Protein AF-V6LP10-F1 (afdb_monomer_lite)

Secondary structure (DSSP, 8-state):
-------GGGB-TTT--B-SSSEEE-TTS-EEEHHHHHHHHHTT--B-TTT--BSS-HHHHTTT-----THHHHHHHHHHHHHHS-HHHHHHTT-HHHHHHHHHHS---

InterPro domains:
  IPR001841 Zinc finger, RING-type [PF13639] (10-52)
  IPR001841 Zinc finger, RING-type [PS50089] (12-52)
  IPR001841 Zinc finger, RING-type [SM00184] (12-51)
  IPR013083 Zinc finger, RING/FYVE/PHD-type [G3DSA:3.30.40.10] (3-105)

Foldseek 3Di:
DDDPPVVQLQAAPQPRHGVPDQWDAAPVRRIHHPVSVVVCVVVPHQADPPPRHGSDDPVVVCVVPVPPPPVVPLLVVQVVVLVVDDPVVQVVCPHSVNSSVVSVPPPDD

pLDDT: mean 78.38, std 16.07, range [41.03, 95.56]

Radius of gyration: 26.58 Å; chains: 1; bounding box: 74×22×70 Å

Organism: NCBI:txid348837

Structure (mmCIF, N/CA/C/O backbone):
data_AF-V6LP10-F1
#
_entry.id   AF-V6LP10-F1
#
loop_
_atom_site.group_PDB
_atom_site.id
_atom_site.type_symbol
_atom_site.label_atom_id
_atom_site.label_alt_id
_atom_site.label_comp_id
_atom_site.label_asym_id
_atom_site.label_entity_id
_atom_site.label_seq_id
_atom_site.pdbx_PDB_ins_code
_atom_site.Cartn_x
_atom_site.Cartn_y
_atom_site.Cartn_z
_atom_site.occupancy
_atom_site.B_iso_or_equiv
_atom_site.auth_seq_id
_atom_site.auth_comp_id
_atom_site.auth_asym_id
_atom_site.auth_atom_id
_atom_site.pdbx_PDB_model_num
ATOM 1 N N . MET A 1 1 ? 40.136 0.934 -28.989 1.00 41.03 1 MET A N 1
ATOM 2 C CA . MET A 1 1 ? 39.344 -0.080 -28.268 1.00 41.03 1 MET A CA 1
ATOM 3 C C . MET A 1 1 ? 38.474 0.694 -27.298 1.00 41.03 1 MET A C 1
ATOM 5 O O . MET A 1 1 ? 38.979 1.124 -26.271 1.00 41.03 1 MET A O 1
ATOM 9 N N . GLY A 1 2 ? 37.255 1.037 -27.722 1.00 50.66 2 GLY A N 1
ATOM 10 C CA . GLY A 1 2 ? 36.300 1.736 -26.868 1.00 50.66 2 GLY A CA 1
ATOM 11 C C . GLY A 1 2 ? 35.814 0.748 -25.823 1.00 50.66 2 GLY A C 1
ATOM 12 O O . GLY A 1 2 ? 35.303 -0.306 -26.181 1.00 50.66 2 GLY A O 1
ATOM 13 N N . GLN A 1 3 ? 36.087 1.028 -24.557 1.00 47.34 3 GLN A N 1
ATOM 14 C CA . GLN A 1 3 ? 35.395 0.352 -23.476 1.00 47.34 3 GLN A CA 1
ATOM 15 C C . GLN A 1 3 ? 34.146 1.184 -23.231 1.00 47.34 3 GLN A C 1
ATOM 17 O O . GLN A 1 3 ? 34.219 2.247 -22.617 1.00 47.34 3 GLN A O 1
ATOM 22 N N . ASP A 1 4 ? 33.036 0.731 -23.807 1.00 50.53 4 ASP A N 1
ATOM 23 C CA . ASP A 1 4 ? 31.702 1.152 -23.418 1.00 50.53 4 ASP A CA 1
ATOM 24 C C . ASP A 1 4 ? 31.568 0.907 -21.917 1.00 50.53 4 ASP A C 1
ATOM 26 O O . ASP A 1 4 ? 31.460 -0.224 -21.439 1.00 50.53 4 ASP A O 1
ATOM 30 N N . ILE A 1 5 ? 31.642 1.993 -21.157 1.00 57.25 5 ILE A N 1
ATOM 31 C CA . ILE A 1 5 ? 31.287 2.024 -19.746 1.00 57.25 5 ILE A CA 1
ATOM 32 C C . ILE A 1 5 ? 29.755 2.024 -19.730 1.00 57.25 5 ILE A C 1
ATOM 34 O O . ILE A 1 5 ? 29.112 3.041 -19.486 1.00 57.25 5 ILE A O 1
ATOM 38 N N . SER A 1 6 ? 29.149 0.904 -20.127 1.00 53.31 6 SER A N 1
ATOM 39 C CA . SER A 1 6 ? 27.707 0.712 -20.036 1.00 53.31 6 SER A CA 1
ATOM 40 C C . SER A 1 6 ? 27.376 0.590 -18.557 1.00 53.31 6 SER A C 1
ATOM 42 O O . SER A 1 6 ? 27.462 -0.496 -17.981 1.00 53.31 6 SER A O 1
ATOM 44 N N . ASN A 1 7 ? 27.076 1.730 -17.936 1.00 51.62 7 ASN A N 1
ATOM 45 C CA . ASN A 1 7 ? 26.628 1.845 -16.558 1.00 51.62 7 ASN A CA 1
ATOM 46 C C . ASN A 1 7 ? 25.262 1.142 -16.444 1.00 51.62 7 ASN A C 1
ATOM 48 O O . ASN A 1 7 ? 24.214 1.773 -16.482 1.00 51.62 7 ASN A O 1
ATOM 52 N N . SER A 1 8 ? 25.272 -0.194 -16.378 1.00 56.53 8 SER A N 1
ATOM 53 C CA . SER A 1 8 ? 24.065 -1.039 -16.329 1.00 56.53 8 SER A CA 1
ATOM 54 C C . SER A 1 8 ? 23.235 -0.818 -15.059 1.00 56.53 8 SER A C 1
ATOM 56 O O . SER A 1 8 ? 22.155 -1.385 -14.928 1.00 56.53 8 SER A O 1
ATOM 58 N N . ASP A 1 9 ? 23.723 0.018 -14.142 1.00 63.06 9 ASP A N 1
ATOM 59 C CA . ASP A 1 9 ? 23.013 0.465 -12.947 1.00 63.06 9 ASP A CA 1
ATOM 60 C C . ASP A 1 9 ? 21.968 1.559 -13.244 1.00 63.06 9 ASP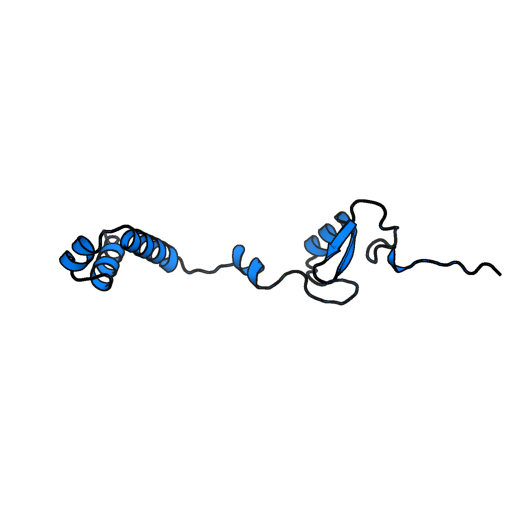 A C 1
ATOM 62 O O . ASP A 1 9 ? 21.118 1.835 -12.394 1.00 63.06 9 ASP A O 1
ATOM 66 N N . ASP A 1 10 ? 21.991 2.147 -14.448 1.00 79.06 10 ASP A N 1
ATOM 67 C CA . ASP A 1 10 ? 21.068 3.213 -14.859 1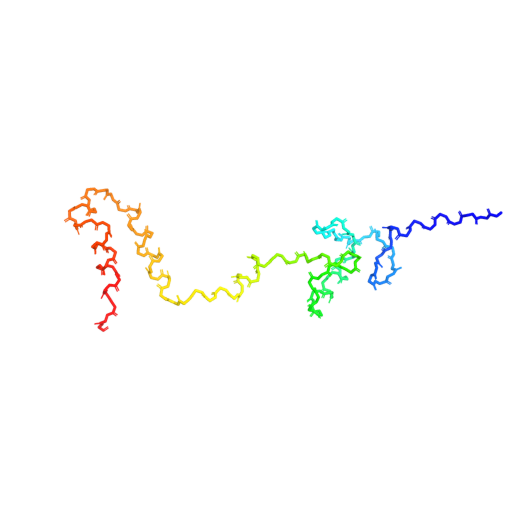.00 79.06 10 ASP A CA 1
ATOM 68 C C . ASP A 1 10 ? 19.941 2.725 -15.782 1.00 79.06 10 ASP A C 1
ATOM 70 O O . ASP A 1 10 ? 19.125 3.530 -16.220 1.00 79.06 10 ASP A O 1
ATOM 74 N N . ASN A 1 11 ? 19.840 1.426 -16.078 1.00 90.00 11 ASN A N 1
ATOM 75 C CA . ASN A 1 11 ? 18.733 0.874 -16.865 1.00 90.00 11 ASN A CA 1
ATOM 76 C C . ASN A 1 11 ? 17.663 0.252 -15.964 1.00 90.00 11 ASN A C 1
ATOM 78 O O . ASN A 1 11 ? 17.954 -0.445 -14.990 1.00 90.00 11 ASN A O 1
ATOM 82 N N . CYS A 1 12 ? 16.395 0.443 -16.318 1.00 92.19 12 CYS A N 1
ATOM 83 C CA . CYS A 1 12 ? 15.301 -0.227 -15.646 1.00 92.19 12 CYS A CA 1
ATOM 84 C C . CYS A 1 12 ? 15.300 -1.723 -16.013 1.00 92.19 12 CYS A C 1
ATOM 86 O O . CYS A 1 12 ? 15.182 -2.061 -17.187 1.00 92.19 12 CYS A O 1
ATOM 88 N N . PRO A 1 13 ? 15.329 -2.652 -15.042 1.00 90.69 13 PRO A N 1
ATOM 89 C CA . PRO A 1 13 ? 15.312 -4.097 -15.292 1.00 90.69 13 PRO A CA 1
ATOM 90 C C . PRO A 1 13 ? 13.985 -4.624 -15.867 1.00 90.69 13 PRO A C 1
ATOM 92 O O . PRO A 1 13 ? 13.897 -5.809 -16.177 1.00 90.69 13 PRO A O 1
ATOM 95 N N . ILE A 1 14 ? 12.942 -3.788 -15.946 1.00 91.56 14 ILE A N 1
ATOM 96 C CA . ILE A 1 14 ? 11.606 -4.180 -16.417 1.00 91.56 14 ILE A CA 1
ATOM 97 C C . ILE A 1 14 ? 11.454 -3.873 -17.912 1.00 91.56 14 ILE A C 1
ATOM 99 O O . ILE A 1 14 ? 11.148 -4.778 -18.682 1.00 91.56 14 ILE A O 1
ATOM 103 N N . CYS A 1 15 ? 11.701 -2.628 -18.331 1.00 93.06 15 CYS A N 1
ATOM 104 C CA . CYS A 1 15 ? 11.588 -2.207 -19.734 1.00 93.06 15 CYS A CA 1
ATOM 105 C C . CYS A 1 15 ? 12.931 -2.139 -20.482 1.00 93.06 15 CYS A C 1
ATOM 107 O O . CYS A 1 15 ? 12.935 -2.007 -21.700 1.00 93.06 15 CYS A O 1
ATOM 109 N N . LEU A 1 16 ? 14.062 -2.255 -19.773 1.00 90.56 16 LEU A N 1
ATOM 110 C CA . LEU A 1 16 ? 15.435 -2.139 -20.291 1.00 90.56 16 LEU A CA 1
ATOM 111 C C . LEU A 1 16 ? 15.826 -0.735 -20.797 1.00 90.56 16 LEU A C 1
ATOM 113 O O . LEU A 1 16 ? 16.900 -0.563 -21.371 1.00 90.56 16 LEU A O 1
ATOM 117 N N . GLU A 1 17 ? 15.013 0.288 -20.526 1.00 91.62 17 GLU A N 1
ATOM 118 C CA . GLU A 1 17 ? 15.287 1.693 -20.868 1.00 91.62 17 GLU A CA 1
ATOM 119 C C . GLU A 1 17 ? 16.011 2.446 -19.739 1.00 91.62 17 GLU A C 1
ATOM 121 O O . GLU A 1 17 ? 16.076 1.969 -18.606 1.00 91.62 17 GLU A O 1
ATOM 126 N N . LEU A 1 18 ? 16.564 3.626 -20.033 1.00 90.50 18 LEU A N 1
ATOM 127 C CA . LEU A 1 18 ? 17.310 4.441 -19.066 1.00 90.50 18 LEU A CA 1
ATOM 128 C C . LEU A 1 18 ? 16.402 5.029 -17.967 1.00 90.50 18 LEU A C 1
ATOM 130 O O . LEU A 1 18 ? 15.288 5.492 -18.216 1.00 90.50 18 LEU A O 1
ATOM 134 N N . LEU A 1 19 ? 16.905 5.056 -16.734 1.00 90.56 19 LEU A N 1
ATOM 135 C CA . LEU A 1 19 ? 16.276 5.622 -15.538 1.00 90.56 19 LEU A CA 1
ATOM 136 C C . LEU A 1 19 ? 16.498 7.144 -15.453 1.00 90.56 19 LEU A C 1
ATOM 138 O O . LEU A 1 19 ? 17.036 7.645 -14.467 1.00 90.56 19 LEU A O 1
ATOM 142 N N . GLU A 1 20 ? 16.101 7.887 -16.487 1.00 84.19 20 GLU A N 1
ATOM 143 C CA . GLU A 1 20 ? 16.264 9.352 -16.537 1.00 84.19 20 GLU A CA 1
ATOM 144 C C . GLU A 1 20 ? 15.145 10.091 -15.785 1.00 84.19 20 GLU A C 1
ATOM 146 O O . GLU A 1 20 ? 15.402 11.007 -15.004 1.00 84.19 20 GLU A O 1
ATOM 151 N N . GLU A 1 21 ? 13.896 9.658 -15.972 1.00 83.50 21 GLU A N 1
ATOM 152 C CA . GLU A 1 21 ? 12.702 10.296 -15.413 1.00 83.50 21 GLU A CA 1
ATOM 153 C C . GLU A 1 21 ? 11.787 9.273 -14.734 1.00 83.50 21 GLU A C 1
ATOM 155 O O . GLU A 1 21 ? 11.909 8.067 -14.932 1.00 83.50 21 GLU A O 1
ATOM 160 N N . ASN A 1 22 ? 10.855 9.746 -13.900 1.00 88.69 22 ASN A N 1
ATOM 161 C CA . ASN A 1 22 ? 9.852 8.904 -13.236 1.00 88.69 22 ASN A CA 1
ATOM 162 C C . ASN A 1 22 ? 10.438 7.708 -12.472 1.00 88.69 22 ASN A C 1
ATOM 164 O O . ASN A 1 22 ? 9.820 6.653 -12.389 1.00 88.69 22 ASN A O 1
ATOM 168 N N . VAL A 1 23 ? 11.614 7.863 -11.866 1.00 92.12 23 VAL A N 1
ATOM 169 C CA . VAL A 1 23 ? 12.255 6.788 -11.107 1.00 92.12 23 VAL A CA 1
ATOM 170 C C . VAL A 1 23 ? 11.556 6.583 -9.759 1.00 92.12 23 VAL A C 1
ATOM 172 O O . VAL A 1 23 ? 11.240 7.528 -9.027 1.00 92.12 23 VAL A O 1
ATOM 175 N N . TYR A 1 24 ? 11.327 5.320 -9.423 1.00 90.94 24 TYR A N 1
ATOM 176 C CA . TYR A 1 24 ? 10.880 4.843 -8.128 1.00 90.94 24 TYR A CA 1
ATOM 177 C C . TYR A 1 24 ? 11.986 4.011 -7.481 1.00 90.94 24 TYR A C 1
ATOM 179 O O . TYR A 1 24 ? 12.511 3.072 -8.082 1.00 90.94 24 TYR A O 1
ATOM 187 N N . GLN A 1 25 ? 12.329 4.345 -6.240 1.00 92.19 25 GLN A N 1
ATOM 188 C CA . GLN A 1 25 ? 13.275 3.575 -5.444 1.00 92.19 25 GLN A CA 1
ATOM 189 C C . GLN A 1 25 ? 12.511 2.637 -4.508 1.00 92.19 25 GLN A C 1
ATOM 191 O O . GLN A 1 25 ? 11.727 3.082 -3.669 1.00 92.19 25 GLN A O 1
ATOM 196 N N . LEU A 1 26 ? 12.764 1.338 -4.639 1.00 90.81 26 LEU A N 1
ATOM 197 C CA . LEU A 1 26 ? 12.204 0.311 -3.770 1.00 90.81 26 LEU A CA 1
ATOM 198 C C . LEU A 1 26 ? 12.807 0.392 -2.349 1.00 90.81 26 LEU A C 1
ATOM 200 O O . LEU A 1 26 ? 13.930 0.872 -2.178 1.00 90.81 26 LEU A O 1
ATOM 204 N N . PRO A 1 27 ? 12.135 -0.167 -1.321 1.00 89.12 27 PRO A N 1
ATOM 205 C CA . PRO A 1 27 ? 12.666 -0.251 0.047 1.00 89.12 27 PRO A CA 1
ATOM 206 C C . PRO A 1 27 ? 14.024 -0.961 0.152 1.00 89.12 27 PRO A C 1
ATOM 208 O O . PRO A 1 27 ? 14.814 -0.675 1.042 1.00 89.12 27 PRO A O 1
ATOM 211 N N . CYS A 1 28 ? 14.310 -1.867 -0.785 1.00 92.44 28 CYS A N 1
ATOM 212 C CA . CYS A 1 28 ? 15.591 -2.559 -0.929 1.00 92.44 28 CYS A CA 1
ATOM 213 C C . CYS A 1 28 ? 16.643 -1.761 -1.728 1.00 92.44 28 CYS A C 1
ATOM 215 O O . CYS A 1 28 ? 17.554 -2.371 -2.272 1.00 92.44 28 CYS A O 1
ATOM 217 N N . THR A 1 29 ? 16.459 -0.441 -1.862 1.00 91.06 29 THR A N 1
ATOM 218 C CA . THR A 1 29 ? 17.309 0.557 -2.550 1.00 91.06 29 THR A CA 1
ATOM 219 C C . THR A 1 29 ? 17.471 0.449 -4.069 1.00 91.06 29 THR A C 1
ATOM 221 O O . THR A 1 29 ? 18.003 1.375 -4.679 1.00 91.06 29 THR A O 1
ATOM 224 N N . HIS A 1 30 ? 16.950 -0.597 -4.706 1.00 92.44 30 HIS A N 1
ATOM 225 C CA . HIS A 1 30 ? 16.938 -0.722 -6.165 1.00 92.44 30 HIS A CA 1
ATOM 226 C C . HIS A 1 30 ? 15.979 0.271 -6.837 1.00 92.44 30 HIS A C 1
ATOM 228 O O . HIS A 1 30 ? 14.967 0.654 -6.249 1.00 92.44 30 HIS A O 1
ATOM 234 N N . LYS A 1 31 ? 16.280 0.671 -8.076 1.00 93.06 31 LYS A N 1
ATOM 235 C CA . LYS A 1 31 ? 15.528 1.683 -8.832 1.00 93.06 31 LYS A CA 1
ATOM 236 C C . LYS A 1 31 ? 14.877 1.079 -10.075 1.00 93.06 31 LYS A C 1
ATOM 238 O O . LYS A 1 31 ? 15.500 0.285 -10.771 1.00 93.06 31 LYS A O 1
ATOM 243 N N . ILE A 1 32 ? 13.635 1.470 -10.343 1.00 93.81 32 ILE A N 1
ATOM 244 C CA . ILE A 1 32 ? 12.854 1.122 -11.544 1.00 93.81 32 ILE A CA 1
ATOM 245 C C . ILE A 1 32 ? 11.991 2.327 -11.951 1.00 93.81 32 ILE A C 1
ATOM 247 O O . ILE A 1 32 ? 11.822 3.236 -11.140 1.00 93.81 32 ILE A O 1
ATOM 251 N N . HIS A 1 33 ? 11.410 2.370 -13.154 1.00 95.56 33 HIS A N 1
ATOM 252 C CA . HIS A 1 33 ? 10.406 3.402 -13.465 1.00 95.56 33 HIS A CA 1
ATOM 253 C C . HIS A 1 33 ? 9.135 3.216 -12.623 1.00 95.56 33 HIS A C 1
ATOM 255 O O . HIS A 1 33 ? 8.765 2.092 -12.279 1.00 95.56 33 HIS A O 1
ATOM 261 N N . ARG A 1 34 ? 8.441 4.313 -12.309 1.00 94.00 34 ARG A N 1
ATOM 262 C CA . ARG A 1 34 ? 7.159 4.329 -11.583 1.00 94.00 34 ARG A CA 1
ATOM 263 C C . ARG A 1 34 ? 6.082 3.550 -12.323 1.00 94.00 34 ARG A C 1
ATOM 265 O O . ARG A 1 34 ? 5.384 2.770 -11.686 1.00 94.00 34 ARG A O 1
ATOM 272 N N . ASP A 1 35 ? 6.006 3.706 -13.639 1.00 94.94 35 ASP A N 1
ATOM 273 C CA . ASP A 1 35 ? 5.042 2.978 -14.468 1.00 94.94 35 ASP A CA 1
ATOM 274 C C . ASP A 1 35 ? 5.348 1.477 -14.448 1.00 94.94 35 ASP A C 1
ATOM 276 O O . A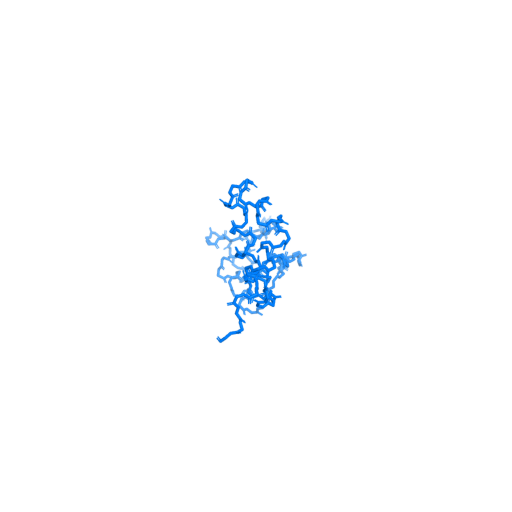SP A 1 35 ? 4.478 0.661 -14.165 1.00 94.94 35 ASP A O 1
ATOM 280 N N . CYS A 1 36 ? 6.628 1.112 -14.581 1.00 95.06 36 CYS A N 1
ATOM 281 C CA . CYS A 1 36 ? 7.076 -0.274 -14.453 1.00 95.06 36 CYS A CA 1
ATOM 282 C C . CYS A 1 36 ? 6.796 -0.858 -13.056 1.00 95.06 36 CYS A C 1
ATOM 284 O O . CYS A 1 36 ? 6.448 -2.030 -12.933 1.00 95.06 36 CYS A O 1
ATOM 286 N N . PHE A 1 37 ? 6.932 -0.062 -11.990 1.00 93.50 37 PHE A N 1
ATOM 287 C CA . PHE A 1 37 ? 6.540 -0.469 -10.639 1.00 93.50 37 PHE A CA 1
ATOM 288 C C . PHE A 1 37 ? 5.029 -0.700 -10.536 1.00 93.50 37 PHE A C 1
ATOM 290 O O . PHE A 1 37 ? 4.600 -1.692 -9.948 1.00 93.50 37 PHE A O 1
ATOM 297 N N . GLN A 1 38 ? 4.221 0.191 -11.108 1.00 92.44 38 GLN A N 1
ATOM 298 C CA . GLN A 1 38 ? 2.770 0.066 -11.105 1.00 92.44 38 GLN A CA 1
ATOM 299 C C . GLN A 1 38 ? 2.316 -1.185 -11.865 1.00 92.44 38 GLN A C 1
ATOM 301 O O . GLN A 1 38 ? 1.530 -1.960 -11.321 1.00 92.44 38 GLN A O 1
ATOM 306 N N . ASP A 1 39 ? 2.874 -1.443 -13.047 1.00 93.12 39 ASP A N 1
ATOM 307 C CA . ASP A 1 39 ? 2.611 -2.663 -13.814 1.00 93.12 39 ASP A CA 1
ATOM 308 C C . ASP A 1 39 ? 3.038 -3.920 -13.050 1.00 93.12 39 ASP A C 1
ATOM 310 O O . ASP A 1 39 ? 2.314 -4.917 -13.033 1.00 93.12 39 ASP A O 1
ATOM 314 N N . LEU A 1 40 ? 4.185 -3.882 -12.365 1.00 91.38 40 LEU A N 1
ATOM 315 C CA . LEU A 1 40 ? 4.660 -4.988 -11.530 1.00 91.38 40 LEU A CA 1
ATOM 316 C C . LEU A 1 40 ? 3.638 -5.338 -10.433 1.00 91.38 40 LEU A C 1
ATOM 318 O O . LEU A 1 40 ? 3.315 -6.514 -10.246 1.00 91.38 40 LEU A O 1
ATOM 322 N N . VAL A 1 41 ? 3.098 -4.322 -9.753 1.00 89.94 41 VAL A N 1
ATOM 323 C CA . VAL A 1 41 ? 2.098 -4.483 -8.686 1.00 89.94 41 VAL A CA 1
ATOM 324 C C . VAL A 1 41 ? 0.741 -4.924 -9.239 1.00 89.94 41 VAL A C 1
ATOM 326 O O . VAL A 1 41 ? 0.125 -5.823 -8.668 1.00 89.94 41 VAL A O 1
ATOM 329 N N . ILE A 1 42 ? 0.280 -4.344 -10.353 1.00 88.75 42 ILE A N 1
ATOM 330 C CA . ILE A 1 42 ? -0.990 -4.713 -11.008 1.00 88.75 42 ILE A CA 1
ATOM 331 C C . ILE A 1 42 ? -0.961 -6.177 -11.464 1.00 88.75 42 ILE A C 1
ATOM 333 O O . ILE A 1 42 ? -1.948 -6.892 -11.300 1.00 88.75 42 ILE A O 1
ATOM 337 N N . ASN A 1 43 ? 0.187 -6.650 -11.954 1.00 89.31 43 ASN A N 1
ATOM 338 C CA . ASN A 1 43 ? 0.400 -8.052 -12.322 1.00 89.31 43 ASN A CA 1
ATOM 339 C C . ASN A 1 43 ? 0.575 -8.990 -11.109 1.00 89.31 43 ASN A C 1
ATOM 341 O O . ASN A 1 43 ? 0.823 -10.184 -11.278 1.00 89.31 43 ASN A O 1
ATOM 345 N N . GLY A 1 44 ? 0.447 -8.475 -9.882 1.00 86.00 44 GLY A N 1
ATOM 346 C CA . GLY A 1 44 ? 0.466 -9.257 -8.646 1.00 86.00 44 GLY A CA 1
ATOM 347 C C . GLY A 1 44 ? 1.859 -9.551 -8.089 1.00 86.00 44 GLY A C 1
ATOM 348 O O . GLY A 1 44 ? 1.982 -10.339 -7.150 1.00 86.00 44 GLY A O 1
ATOM 349 N N . SER A 1 45 ? 2.915 -8.936 -8.625 1.00 89.12 45 SER A N 1
ATOM 350 C CA . SER A 1 45 ? 4.262 -9.096 -8.083 1.00 89.12 45 SER A CA 1
ATOM 351 C C . SER A 1 45 ? 4.545 -8.057 -6.998 1.00 89.12 45 SER A C 1
ATOM 353 O O . SER A 1 45 ? 4.436 -6.850 -7.202 1.00 89.12 45 SER A O 1
ATOM 355 N N . ILE A 1 46 ? 4.946 -8.545 -5.826 1.00 89.25 46 ILE A N 1
ATOM 356 C CA . ILE A 1 46 ? 5.288 -7.728 -4.648 1.00 89.25 46 ILE A CA 1
ATOM 357 C C . ILE A 1 46 ? 6.773 -7.819 -4.272 1.00 89.25 46 ILE A C 1
ATOM 359 O O . ILE A 1 46 ? 7.178 -7.417 -3.176 1.00 89.25 46 ILE A O 1
ATOM 363 N N . GLN A 1 47 ? 7.578 -8.404 -5.159 1.00 92.62 47 GLN A N 1
ATOM 364 C CA . GLN A 1 47 ? 8.998 -8.669 -4.955 1.00 92.62 47 GLN A CA 1
ATOM 365 C C . GLN A 1 47 ? 9.839 -7.839 -5.912 1.00 92.62 47 GLN A C 1
ATOM 367 O O . GLN A 1 47 ? 9.510 -7.688 -7.087 1.00 92.62 47 GLN A O 1
ATOM 372 N N . CYS A 1 48 ? 10.958 -7.321 -5.411 1.00 92.62 48 CYS A N 1
ATOM 373 C CA . CYS A 1 48 ? 11.927 -6.624 -6.242 1.00 92.62 48 CYS A CA 1
ATOM 374 C C . CYS A 1 48 ? 12.448 -7.558 -7.354 1.00 92.62 48 CYS A C 1
ATOM 376 O O . CYS A 1 48 ? 12.925 -8.649 -7.035 1.00 92.62 48 CYS A O 1
ATOM 378 N N . PRO A 1 49 ? 12.440 -7.150 -8.636 1.00 90.44 49 PRO A N 1
ATOM 379 C CA . PRO A 1 49 ? 12.936 -7.990 -9.730 1.00 90.44 49 PRO A CA 1
ATOM 380 C C . PRO A 1 49 ? 14.451 -8.239 -9.658 1.00 90.44 49 PRO A C 1
ATOM 382 O O . PRO A 1 49 ? 14.937 -9.208 -10.233 1.00 90.44 49 PRO A O 1
ATOM 385 N N . ILE A 1 50 ? 15.190 -7.394 -8.929 1.00 91.25 50 ILE A N 1
ATOM 386 C CA . ILE A 1 50 ? 16.653 -7.463 -8.833 1.00 91.25 50 ILE A CA 1
ATOM 387 C C . ILE A 1 50 ? 17.094 -8.363 -7.671 1.00 91.25 50 ILE A C 1
ATOM 389 O O . ILE A 1 50 ? 17.838 -9.317 -7.873 1.00 91.25 50 ILE A O 1
ATOM 393 N N . CYS A 1 51 ? 16.612 -8.105 -6.451 1.00 93.31 51 CYS A N 1
ATOM 394 C CA . CYS A 1 51 ? 17.050 -8.835 -5.252 1.00 93.31 51 CYS A CA 1
ATOM 395 C C . CYS A 1 51 ? 15.993 -9.770 -4.650 1.00 93.31 51 CYS A C 1
ATOM 397 O O . CYS A 1 51 ? 16.264 -10.430 -3.649 1.00 93.31 51 CYS A O 1
ATOM 399 N N . ARG A 1 52 ? 14.784 -9.819 -5.226 1.00 90.94 52 ARG A N 1
ATOM 400 C CA . ARG A 1 52 ? 13.636 -10.627 -4.762 1.00 90.94 52 ARG A CA 1
ATOM 401 C C . ARG A 1 52 ? 13.113 -10.278 -3.370 1.00 90.94 52 ARG A C 1
ATOM 403 O O . ARG A 1 52 ? 12.237 -10.967 -2.853 1.00 90.94 52 ARG A O 1
ATOM 410 N N . GLN A 1 53 ? 13.598 -9.192 -2.770 1.00 89.75 53 GLN A N 1
ATOM 411 C CA . GLN A 1 53 ? 13.083 -8.719 -1.495 1.00 89.75 53 GLN A CA 1
ATOM 412 C C . GLN A 1 53 ? 11.6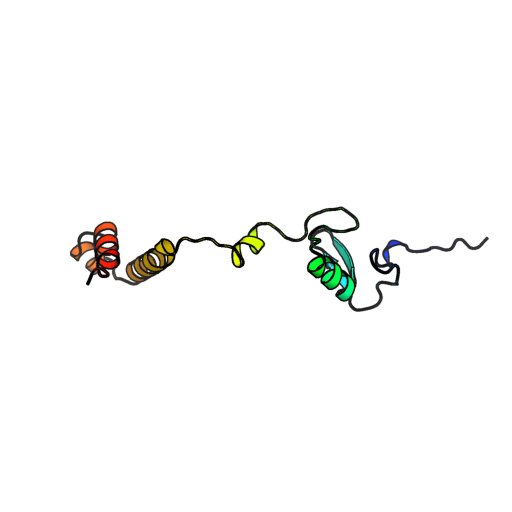66 -8.171 -1.669 1.00 89.75 53 GLN A C 1
ATOM 414 O O . GLN A 1 53 ? 11.412 -7.349 -2.554 1.00 89.75 53 GLN A O 1
ATOM 419 N N . SER A 1 54 ? 10.748 -8.630 -0.819 1.00 88.19 54 SER A N 1
ATOM 420 C CA . SER A 1 54 ? 9.380 -8.125 -0.786 1.00 88.19 54 SER A CA 1
ATOM 421 C C . SER A 1 54 ? 9.379 -6.657 -0.371 1.00 88.19 54 SER A C 1
ATOM 423 O O . SER A 1 54 ? 9.933 -6.300 0.668 1.00 88.19 54 SER A O 1
ATOM 425 N N . PHE A 1 55 ? 8.759 -5.807 -1.183 1.00 85.25 55 PHE A N 1
ATOM 426 C CA . PHE A 1 55 ? 8.577 -4.386 -0.868 1.00 85.25 55 PHE A CA 1
ATOM 427 C C . PHE A 1 55 ? 7.205 -4.093 -0.253 1.00 85.25 55 PHE A C 1
ATOM 429 O O . PHE A 1 55 ? 6.983 -3.003 0.268 1.00 85.25 55 PHE A O 1
ATOM 436 N N . MET A 1 56 ? 6.302 -5.077 -0.259 1.00 74.56 56 MET A N 1
ATOM 437 C CA . MET A 1 56 ? 5.130 -5.083 0.606 1.00 74.56 56 MET A CA 1
ATOM 438 C C . MET A 1 56 ? 5.452 -5.844 1.888 1.00 74.56 56 MET A C 1
ATOM 440 O O . MET A 1 56 ? 5.586 -7.066 1.889 1.00 74.56 56 MET A O 1
ATOM 444 N N . ASN A 1 57 ? 5.560 -5.114 2.996 1.00 61.53 57 ASN A N 1
ATOM 445 C CA . ASN A 1 57 ? 5.546 -5.729 4.314 1.00 61.53 57 ASN A CA 1
ATOM 446 C C . ASN A 1 57 ? 4.118 -6.188 4.614 1.00 61.53 57 ASN A C 1
ATOM 448 O O . ASN A 1 57 ? 3.164 -5.424 4.447 1.00 61.53 57 ASN A O 1
ATOM 452 N N . SER A 1 58 ? 3.980 -7.407 5.133 1.00 53.31 58 SER A N 1
ATOM 453 C CA . SER A 1 58 ? 2.721 -8.042 5.555 1.00 53.31 58 SER A CA 1
ATOM 454 C C . SER A 1 58 ? 1.879 -7.182 6.511 1.00 53.31 58 SER A C 1
ATOM 456 O O . SER A 1 58 ? 0.702 -7.449 6.714 1.00 53.31 58 SER A O 1
ATOM 458 N N . GLN A 1 59 ? 2.466 -6.119 7.063 1.00 52.34 59 GLN A N 1
ATOM 459 C CA . GLN A 1 59 ? 1.805 -5.132 7.908 1.00 52.34 59 GLN A CA 1
ATOM 460 C C . GLN A 1 59 ? 0.813 -4.224 7.149 1.00 52.34 59 GLN A C 1
ATOM 462 O O . GLN A 1 59 ? -0.050 -3.646 7.796 1.00 52.34 59 GLN A O 1
ATOM 467 N N . ASN A 1 60 ? 0.866 -4.131 5.808 1.00 49.94 60 ASN A N 1
ATOM 468 C CA . ASN A 1 60 ? -0.069 -3.298 5.022 1.00 49.94 60 ASN A CA 1
ATOM 469 C C . ASN A 1 60 ? -1.102 -4.079 4.189 1.00 49.94 60 ASN A C 1
ATOM 471 O O . ASN A 1 60 ? -2.116 -3.513 3.794 1.00 49.94 60 ASN A O 1
ATOM 475 N N . LEU A 1 61 ? -0.928 -5.392 3.989 1.00 51.53 61 LEU A N 1
ATOM 476 C CA . LEU A 1 61 ? -2.011 -6.233 3.448 1.00 51.53 61 LEU A CA 1
ATOM 477 C C . LEU A 1 61 ? -3.128 -6.453 4.488 1.00 51.53 61 LEU A C 1
ATOM 479 O O . LEU A 1 61 ? -4.275 -6.733 4.148 1.00 51.53 61 LEU A O 1
ATOM 483 N N . LEU A 1 62 ? -2.797 -6.242 5.765 1.00 44.50 62 LEU A N 1
ATOM 484 C CA . LEU A 1 62 ? -3.738 -6.242 6.876 1.00 44.50 62 LEU A CA 1
ATOM 485 C C . LEU A 1 62 ? -4.625 -4.992 6.923 1.00 44.50 62 LEU A C 1
ATOM 487 O O . LEU A 1 62 ? -5.498 -4.954 7.766 1.00 44.50 62 LEU A O 1
ATOM 491 N N . VAL A 1 63 ? -4.474 -3.980 6.063 1.00 48.81 63 VAL A N 1
ATOM 492 C CA . VAL A 1 63 ? -5.424 -2.841 6.058 1.00 48.81 63 VAL A CA 1
ATOM 493 C C . VAL A 1 63 ? -6.602 -3.086 5.104 1.00 48.81 63 VAL A C 1
ATOM 495 O O . VAL A 1 63 ? -7.690 -2.571 5.333 1.00 48.81 63 VAL A O 1
ATOM 498 N N . ALA A 1 64 ? -6.441 -3.951 4.097 1.00 49.41 64 ALA A N 1
ATOM 499 C CA . ALA A 1 64 ? -7.539 -4.380 3.221 1.00 49.41 64 ALA A CA 1
ATOM 500 C C . ALA A 1 64 ? -8.165 -5.728 3.637 1.00 49.41 64 ALA A C 1
ATOM 502 O O . ALA A 1 64 ? -9.261 -6.058 3.192 1.00 49.41 64 ALA A O 1
ATOM 503 N N . VAL A 1 65 ? -7.487 -6.500 4.498 1.00 53.78 65 VAL A N 1
ATOM 504 C CA . VAL A 1 65 ? -7.969 -7.785 5.042 1.00 53.78 65 VAL A CA 1
ATOM 505 C C . VAL A 1 65 ? -7.758 -7.848 6.560 1.00 53.78 65 VAL A C 1
ATOM 507 O O . VAL A 1 65 ? -7.416 -8.890 7.114 1.00 53.78 65 VAL A O 1
ATOM 510 N N . GLN A 1 66 ? -7.954 -6.738 7.280 1.00 49.72 66 GLN A N 1
ATOM 511 C CA . GLN A 1 66 ? -8.215 -6.828 8.717 1.00 49.72 66 GLN A CA 1
ATOM 512 C C . GLN A 1 66 ? -9.633 -7.358 8.889 1.00 49.72 66 GLN A C 1
ATOM 514 O O . GLN A 1 66 ? -10.605 -6.636 9.090 1.00 49.72 66 GLN A O 1
ATOM 519 N N . SER A 1 67 ? -9.718 -8.678 8.823 1.00 53.78 67 SER A N 1
ATOM 520 C CA . SER A 1 67 ? -10.675 -9.497 9.542 1.00 53.78 67 SER A CA 1
ATOM 521 C C . SER A 1 67 ? -10.577 -9.219 11.050 1.00 53.78 67 SER A C 1
ATOM 523 O O . SER A 1 67 ? -10.216 -10.094 11.834 1.00 53.78 67 SER A O 1
ATOM 525 N N . GLN A 1 68 ? -10.877 -7.993 11.480 1.00 49.59 68 GLN A N 1
ATOM 526 C CA . GLN A 1 68 ? -11.412 -7.776 12.810 1.00 49.59 68 GLN A CA 1
ATOM 527 C C . GLN A 1 68 ? -12.890 -8.116 12.704 1.00 49.59 68 GLN A C 1
ATOM 529 O O . GLN A 1 68 ? -13.703 -7.352 12.192 1.00 49.59 68 GLN A O 1
ATOM 534 N N . SER A 1 69 ? -13.218 -9.326 13.139 1.00 58.53 69 SER A N 1
ATOM 535 C CA . SER A 1 69 ? -14.577 -9.733 13.466 1.00 58.53 69 SER A CA 1
ATOM 536 C C . SER A 1 69 ? -15.320 -8.554 14.109 1.00 58.53 69 SER A C 1
ATOM 538 O O . SER A 1 69 ? -14.835 -8.000 15.094 1.00 58.53 69 SER A O 1
ATOM 540 N N . VAL A 1 70 ? -16.488 -8.182 13.578 1.00 53.19 70 VAL A N 1
ATOM 541 C CA . VAL A 1 70 ? -17.354 -7.042 13.976 1.00 53.19 70 VAL A CA 1
ATOM 542 C C . VAL A 1 70 ? -17.649 -6.894 15.483 1.00 53.19 70 VAL A C 1
ATOM 544 O O . VAL A 1 70 ? -18.168 -5.872 15.915 1.00 53.19 70 VAL A O 1
ATOM 547 N N . LYS A 1 71 ? -17.245 -7.860 16.315 1.00 52.19 71 LYS A N 1
ATOM 548 C CA . LYS A 1 71 ? -17.161 -7.734 17.778 1.00 52.19 71 LYS A CA 1
ATOM 549 C C . LYS A 1 71 ? -16.182 -6.642 18.239 1.00 52.19 71 LYS A C 1
ATOM 551 O O . LYS A 1 71 ? -16.360 -6.115 19.328 1.00 52.19 71 LYS A O 1
ATOM 556 N N . SER A 1 72 ? -15.191 -6.282 17.418 1.00 57.53 72 SER A N 1
ATOM 557 C CA . SER A 1 72 ? -14.104 -5.391 17.833 1.00 57.53 72 SER A CA 1
ATOM 558 C C . SER A 1 72 ? -14.471 -3.904 17.820 1.00 57.53 72 SER A C 1
ATOM 560 O O . SER A 1 72 ? -13.950 -3.168 18.642 1.00 57.53 72 SER A O 1
ATOM 562 N N . ILE A 1 73 ? -15.403 -3.441 16.978 1.00 68.81 73 ILE A N 1
ATOM 563 C CA . ILE A 1 73 ? -15.721 -1.999 16.905 1.00 68.81 73 ILE A CA 1
ATOM 564 C C . ILE A 1 73 ? -16.486 -1.539 18.148 1.00 68.81 73 ILE A C 1
ATOM 566 O O . ILE A 1 73 ? -16.107 -0.548 18.759 1.00 68.81 73 ILE A O 1
ATOM 570 N N . ARG A 1 74 ? -17.526 -2.272 18.566 1.00 73.56 74 ARG A N 1
ATOM 571 C CA . ARG A 1 74 ? -18.291 -1.934 19.782 1.00 73.56 74 ARG A CA 1
ATOM 572 C C . ARG A 1 74 ? -17.405 -1.916 21.025 1.00 73.56 74 ARG A C 1
ATOM 574 O O . ARG A 1 74 ? -17.518 -1.027 21.855 1.00 73.56 74 ARG A O 1
ATOM 581 N N . GLU A 1 75 ? -16.479 -2.865 21.102 1.00 79.25 75 GLU A N 1
ATOM 582 C CA . GLU A 1 75 ? -15.542 -2.986 22.209 1.00 79.25 75 GLU A CA 1
ATOM 583 C C . GLU A 1 75 ? -14.493 -1.868 22.166 1.00 79.25 75 GLU A C 1
ATOM 585 O O . GLU A 1 75 ? -14.220 -1.251 23.189 1.00 79.25 75 GLU A O 1
ATOM 590 N N . GLN A 1 76 ? -13.993 -1.508 20.980 1.00 79.75 76 GLN A N 1
ATOM 591 C CA . GLN A 1 76 ? -13.112 -0.351 20.789 1.00 79.75 76 GLN A CA 1
ATOM 592 C C . GLN A 1 76 ? -13.800 0.975 21.145 1.00 79.75 76 GLN A C 1
ATOM 594 O O . GLN A 1 76 ? -13.183 1.840 21.769 1.00 79.75 76 GLN A O 1
ATOM 599 N N . VAL A 1 77 ? -15.075 1.144 20.782 1.00 83.62 77 VAL A N 1
ATOM 600 C CA . VAL A 1 77 ? -15.858 2.342 21.112 1.00 83.62 77 VAL A CA 1
ATOM 601 C C . VAL A 1 77 ? -16.124 2.403 22.616 1.00 83.62 77 VAL A C 1
ATOM 603 O O . VAL A 1 77 ? -15.845 3.431 23.227 1.00 83.62 77 VAL A O 1
ATOM 606 N N . ALA A 1 78 ? -16.556 1.303 23.239 1.00 86.25 78 ALA A N 1
ATOM 607 C CA . ALA A 1 78 ? -16.784 1.242 24.682 1.00 86.25 78 ALA A CA 1
ATOM 608 C C . ALA A 1 78 ? -15.495 1.516 25.481 1.00 86.25 78 ALA A C 1
ATOM 610 O O . ALA A 1 78 ? -15.498 2.310 26.420 1.00 86.25 78 ALA A O 1
ATOM 611 N N . GLN A 1 79 ? -14.356 0.962 25.054 1.00 84.62 79 GLN A N 1
ATOM 612 C CA . GLN A 1 79 ? -13.051 1.265 25.654 1.00 84.62 79 GLN A CA 1
ATOM 613 C C . GLN A 1 79 ? -12.647 2.736 25.479 1.00 84.62 79 GLN A C 1
ATOM 615 O O . GLN A 1 79 ? -12.048 3.319 26.382 1.00 84.62 79 GLN A O 1
ATOM 620 N N . SER A 1 80 ? -12.991 3.353 24.347 1.00 85.69 80 SER A N 1
ATOM 621 C CA . SER A 1 80 ? -12.714 4.773 24.094 1.00 85.69 80 SER A CA 1
ATOM 622 C C . SER A 1 80 ? -13.583 5.700 24.950 1.00 85.69 80 SER A C 1
ATOM 624 O O . SER A 1 80 ? -13.108 6.753 25.375 1.00 85.69 80 SER A O 1
ATOM 626 N N . ILE A 1 81 ? -14.829 5.305 25.237 1.00 85.75 81 ILE A N 1
ATOM 627 C CA . ILE A 1 81 ? -15.741 6.016 26.148 1.00 85.75 81 ILE A CA 1
ATOM 628 C C . ILE A 1 81 ? -15.200 5.958 27.584 1.00 85.75 81 ILE A C 1
ATOM 630 O O . ILE A 1 81 ? -15.064 6.995 28.231 1.00 85.75 81 ILE A O 1
ATOM 634 N N . LEU A 1 82 ? -14.769 4.779 28.048 1.00 83.69 82 LEU A N 1
ATOM 635 C CA . LEU A 1 82 ? -14.174 4.595 29.381 1.00 83.69 82 LEU A CA 1
ATOM 636 C C . LEU A 1 82 ? -12.932 5.453 29.637 1.00 83.69 82 LEU A C 1
ATOM 638 O O . LEU A 1 82 ? -12.641 5.796 30.780 1.00 83.69 82 LEU A O 1
ATOM 642 N N . GLN A 1 83 ? -12.167 5.767 28.594 1.00 85.19 83 GLN A N 1
ATOM 643 C CA . GLN A 1 83 ? -10.977 6.613 28.711 1.00 85.19 83 GLN A CA 1
ATOM 644 C C . GLN A 1 83 ? -11.313 8.103 28.841 1.00 85.19 83 GLN A C 1
ATOM 646 O O . GLN A 1 83 ? -10.480 8.865 29.325 1.00 85.19 83 GLN A O 1
ATOM 651 N N . GLN A 1 84 ? -12.509 8.516 28.416 1.00 86.44 84 GLN A N 1
ATOM 652 C CA . GLN A 1 84 ? -12.973 9.905 28.478 1.00 86.44 84 GLN A CA 1
ATOM 653 C C . GLN A 1 84 ? -13.788 10.199 29.746 1.00 86.44 84 GLN A C 1
ATOM 655 O O . GLN A 1 84 ? -14.012 11.366 30.063 1.00 86.44 84 GLN A O 1
ATOM 660 N N . MET A 1 85 ? -14.196 9.164 30.486 1.00 81.62 85 MET A N 1
ATOM 661 C CA . MET A 1 85 ? -14.903 9.297 31.759 1.00 81.62 85 MET A CA 1
ATOM 662 C C . MET A 1 85 ? -13.947 9.655 32.915 1.00 81.62 85 MET A C 1
ATOM 664 O O . MET A 1 85 ? -12.849 9.090 33.008 1.00 81.62 85 MET A O 1
ATOM 668 N N . PRO A 1 86 ? -14.343 10.560 33.830 1.00 87.00 86 PRO A N 1
ATOM 669 C CA . PRO A 1 86 ? -13.576 10.850 35.037 1.00 87.00 86 PRO A CA 1
ATOM 670 C C . PRO A 1 86 ? -13.528 9.623 35.965 1.00 87.00 86 PRO A C 1
ATOM 672 O O . PRO A 1 86 ? -14.458 8.822 36.024 1.00 87.00 86 PRO A O 1
ATOM 675 N N . ALA A 1 87 ? -12.428 9.468 36.709 1.00 82.50 87 ALA A N 1
ATOM 676 C CA . ALA A 1 87 ? -12.190 8.279 37.537 1.00 82.50 87 ALA A CA 1
ATOM 677 C C . ALA A 1 87 ? -13.264 8.061 38.620 1.00 82.50 87 ALA A C 1
ATOM 679 O O . ALA A 1 87 ? -13.618 6.921 38.902 1.00 82.50 87 ALA A O 1
ATOM 680 N N . GLU A 1 88 ? -13.805 9.150 39.166 1.00 85.00 88 GLU A N 1
ATOM 681 C CA . GLU A 1 88 ? -14.850 9.157 40.199 1.00 85.00 88 GLU A CA 1
ATOM 682 C C . GLU A 1 88 ? -16.135 8.467 39.710 1.00 85.00 88 GLU A C 1
ATOM 684 O O . GLU A 1 88 ? -16.711 7.639 40.411 1.00 85.00 88 GLU A O 1
ATOM 689 N N . GLU A 1 89 ? -16.525 8.729 38.462 1.00 81.12 89 GLU A N 1
ATOM 690 C CA . GLU A 1 89 ? -17.722 8.160 37.837 1.00 81.12 89 GLU A CA 1
ATOM 691 C C . GLU A 1 89 ? -17.520 6.684 37.461 1.00 81.12 89 GLU A C 1
ATOM 693 O O . GLU A 1 89 ? -18.434 5.868 37.562 1.00 81.12 89 GLU A O 1
ATOM 698 N N . ILE A 1 90 ? -16.299 6.297 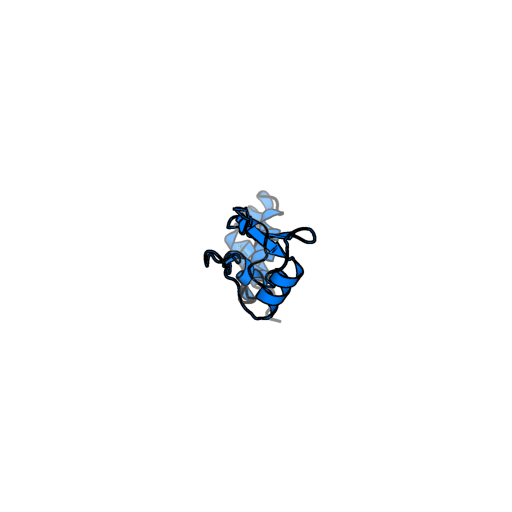37.081 1.00 83.81 90 ILE A N 1
ATOM 699 C CA . ILE A 1 90 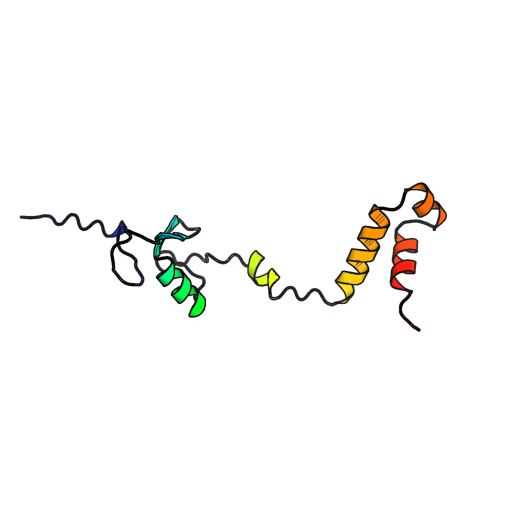? -15.955 4.891 36.825 1.00 83.81 90 ILE A CA 1
ATOM 700 C C . ILE A 1 90 ? -16.040 4.070 38.120 1.00 83.81 90 ILE A C 1
ATOM 702 O O . ILE A 1 90 ? -16.507 2.930 38.100 1.00 83.81 90 ILE A O 1
ATOM 706 N N . GLU A 1 91 ? -15.570 4.622 39.238 1.00 83.69 91 GLU A N 1
ATOM 707 C CA . GLU A 1 91 ? -15.606 3.954 40.542 1.00 83.69 91 GLU A CA 1
ATOM 708 C C . GLU A 1 91 ? -17.032 3.843 41.093 1.00 83.69 91 GLU A C 1
ATOM 710 O O . GLU A 1 91 ? -17.410 2.768 41.567 1.00 83.69 91 GLU A O 1
ATOM 715 N N . GLU A 1 92 ? -17.849 4.893 40.959 1.00 85.81 92 GLU A N 1
ATOM 716 C CA . GLU A 1 92 ? -19.266 4.878 41.354 1.00 85.81 92 GLU A CA 1
ATOM 717 C C . GLU A 1 92 ? -20.062 3.804 40.597 1.00 85.81 92 GLU A C 1
ATOM 719 O O . GLU A 1 92 ? -20.891 3.100 41.179 1.00 85.81 92 GLU A O 1
ATOM 724 N N . ASN A 1 93 ? -19.729 3.587 39.323 1.00 80.50 93 ASN A N 1
ATOM 725 C CA . ASN A 1 93 ? -20.348 2.556 38.494 1.00 80.50 93 ASN A CA 1
ATOM 726 C C . ASN A 1 93 ? -19.720 1.156 38.659 1.00 80.50 93 ASN A C 1
ATOM 728 O O . ASN A 1 93 ? -20.005 0.243 37.884 1.00 80.50 93 ASN A O 1
ATOM 732 N N . GLY A 1 94 ? -18.913 0.934 39.703 1.00 84.69 94 GLY A N 1
ATOM 733 C CA . GLY A 1 94 ? -18.387 -0.389 40.057 1.00 84.69 94 GLY A CA 1
ATOM 734 C C . GLY A 1 94 ? -17.148 -0.821 39.268 1.00 84.69 94 GLY A C 1
ATOM 735 O O . GLY A 1 94 ? -16.825 -2.010 39.238 1.00 84.69 94 GLY A O 1
ATOM 736 N N . GLY A 1 95 ? -16.435 0.131 38.666 1.00 86.69 95 GLY A N 1
ATOM 737 C CA . GLY A 1 95 ? -15.152 -0.079 38.004 1.00 86.69 95 GLY A CA 1
ATOM 738 C C . GLY A 1 95 ? -15.248 -0.316 36.496 1.00 86.69 95 GLY A C 1
ATOM 739 O O . GLY A 1 95 ? -16.302 -0.604 35.935 1.00 86.69 95 GLY A O 1
ATOM 740 N N . ARG A 1 96 ? -14.090 -0.218 35.828 1.00 86.12 96 ARG A N 1
ATOM 741 C CA . ARG A 1 96 ? -13.965 -0.267 34.358 1.00 86.12 96 ARG A CA 1
ATOM 742 C C . ARG A 1 96 ? -14.588 -1.512 33.727 1.00 86.12 96 ARG A C 1
ATOM 744 O O . ARG A 1 96 ? -15.192 -1.402 32.671 1.00 86.12 96 ARG A O 1
ATOM 751 N N . GLU A 1 97 ? -14.442 -2.665 34.377 1.00 87.75 97 GLU A N 1
ATOM 752 C CA . GLU A 1 97 ? -14.973 -3.942 33.886 1.00 87.75 97 GLU A CA 1
ATOM 753 C C . GLU A 1 97 ? -16.504 -3.934 33.824 1.00 87.75 97 GLU A C 1
ATOM 755 O O . GLU A 1 97 ? -17.089 -4.342 32.825 1.00 87.75 97 GLU A O 1
ATOM 760 N N . LYS A 1 98 ? -17.158 -3.415 34.870 1.00 86.88 98 LYS A N 1
ATOM 761 C CA . LYS A 1 98 ? -18.618 -3.377 34.954 1.00 86.88 98 LYS A CA 1
ATOM 762 C C . LYS A 1 98 ? -19.206 -2.392 33.947 1.00 86.88 98 LYS A C 1
ATOM 764 O O . LYS A 1 98 ? -20.104 -2.750 33.199 1.00 86.88 98 LYS A O 1
ATOM 769 N N . VAL A 1 99 ? -18.618 -1.200 33.845 1.00 88.12 99 VAL A N 1
ATOM 770 C CA . VAL A 1 99 ? -19.036 -0.197 32.854 1.00 88.12 99 VAL A CA 1
ATOM 771 C C . VAL A 1 99 ? -18.830 -0.707 31.420 1.00 88.12 99 VAL A C 1
ATOM 773 O O . VAL A 1 99 ? -19.670 -0.468 30.556 1.00 88.12 99 VAL A O 1
ATOM 776 N N . LEU A 1 100 ? -17.749 -1.452 31.152 1.00 85.81 100 LEU A N 1
ATOM 777 C CA . LEU A 1 100 ? -17.539 -2.088 29.848 1.00 85.81 100 LEU A CA 1
ATOM 778 C C . LEU A 1 100 ? -18.635 -3.115 29.538 1.00 85.81 100 LEU A C 1
ATOM 780 O O . LEU A 1 100 ? -19.139 -3.154 28.417 1.00 85.81 100 LEU A O 1
ATOM 784 N N . GLN A 1 101 ? -18.992 -3.945 30.519 1.00 85.81 101 GLN A N 1
ATOM 785 C CA . GLN A 1 101 ? -20.039 -4.951 30.375 1.00 85.81 101 GLN A CA 1
ATOM 786 C C . GLN A 1 101 ? -21.407 -4.310 30.112 1.00 85.81 101 GLN A C 1
ATOM 788 O O . GLN A 1 101 ? -22.124 -4.772 29.223 1.00 85.81 101 GLN A O 1
ATOM 793 N N . ASP A 1 102 ? -21.724 -3.229 30.824 1.00 86.25 102 ASP A N 1
ATOM 794 C CA . ASP A 1 102 ? -22.985 -2.500 30.686 1.00 86.25 102 ASP A CA 1
ATOM 795 C C . ASP A 1 102 ? -23.104 -1.871 29.282 1.00 86.25 102 ASP A C 1
ATOM 797 O O . ASP A 1 102 ? -24.065 -2.166 28.572 1.00 86.25 102 ASP A O 1
ATOM 801 N N . LEU A 1 103 ? -22.077 -1.150 28.803 1.00 83.25 103 LEU A N 1
ATOM 802 C CA . LEU A 1 103 ? -22.036 -0.551 27.450 1.00 83.25 103 LEU A CA 1
ATOM 803 C C . LEU A 1 103 ? -22.137 -1.577 26.308 1.00 83.25 103 LEU A C 1
ATOM 805 O O . LEU A 1 103 ? -22.546 -1.257 25.191 1.00 83.25 103 LEU A O 1
ATOM 809 N N . LEU A 1 104 ? -21.710 -2.817 26.552 1.00 82.44 104 LEU A N 1
ATOM 810 C CA . LEU A 1 104 ? -21.777 -3.900 25.568 1.00 82.44 104 LEU A CA 1
ATOM 811 C C . LEU A 1 104 ? -23.106 -4.667 25.604 1.00 82.44 104 LEU A C 1
ATOM 813 O O . LEU A 1 104 ? -23.346 -5.470 24.699 1.00 82.44 104 LEU A O 1
ATOM 817 N N . SER A 1 105 ? -23.937 -4.440 26.625 1.00 80.12 105 SER A N 1
ATOM 818 C CA . SER A 1 105 ? -25.207 -5.141 26.849 1.00 80.12 105 SER A CA 1
ATOM 819 C C . SER A 1 105 ? -26.437 -4.433 26.258 1.00 80.12 105 SER A C 1
ATOM 821 O O . SER A 1 105 ? -27.483 -5.057 26.128 1.00 80.12 105 SER A O 1
ATOM 823 N N . GLU A 1 106 ? -26.316 -3.174 25.823 1.00 65.00 106 GLU A N 1
ATOM 824 C CA . GLU A 1 106 ? -27.436 -2.319 25.372 1.00 65.00 106 GLU A CA 1
ATOM 825 C C . GLU A 1 106 ? -27.965 -2.619 23.946 1.00 65.00 106 GLU A C 1
ATOM 827 O O . GLU A 1 106 ? -28.599 -1.772 23.320 1.00 65.00 106 GLU A O 1
ATOM 832 N N . GLN A 1 107 ? -27.711 -3.809 23.391 1.00 63.50 107 GLN A N 1
ATOM 833 C CA . GLN A 1 107 ? -28.177 -4.200 22.052 1.00 63.50 107 GLN A CA 1
ATOM 834 C C . GLN A 1 107 ? -28.785 -5.604 22.049 1.00 63.50 107 GLN A C 1
ATOM 836 O O . GLN A 1 107 ? -28.231 -6.508 21.434 1.00 63.50 107 GLN A O 1
ATOM 841 N N . ASP A 1 108 ? -29.920 -5.773 22.718 1.00 52.44 108 ASP A N 1
ATOM 842 C CA . ASP A 1 108 ? -30.853 -6.884 22.494 1.00 52.44 108 ASP A CA 1
ATOM 843 C C . ASP A 1 108 ? -32.283 -6.398 22.825 1.00 52.44 108 ASP A C 1
ATOM 845 O O . ASP A 1 108 ? -32.871 -6.815 23.817 1.00 52.44 108 ASP A O 1
ATOM 849 N N . ASP A 1 109 ? -32.823 -5.483 22.011 1.00 48.94 109 ASP A N 1
ATOM 850 C CA . ASP A 1 109 ? -34.265 -5.181 21.904 1.00 48.94 109 ASP A CA 1
ATOM 851 C C . ASP A 1 109 ? -34.631 -4.807 20.454 1.00 48.94 109 ASP A C 1
ATOM 853 O O . ASP A 1 109 ? -33.918 -3.968 19.847 1.00 48.94 109 ASP A O 1
#

Sequence (109 aa):
MGQDISNSDDNCPICLELLEENVYQLPCTHKIHRDCFQDLVINGSIQCPICRQSFMNSQNLLVAVQSQSVKSIREQVAQSILQQMPAEEIEENGGREKVLQDLLSEQDD